Protein AF-A0A946J4N3-F1 (afdb_monomer)

Nearest PDB structures (foldseek):
  6waa-assembly1_B  TM=9.769E-01  e=1.536E-03  Klebsiella pneumoniae 342
  6waa-assembly2_H  TM=9.829E-01  e=2.172E-03  Klebsiella pneumoniae 342

pLDDT: mean 88.43, std 3.83, range [70.5, 92.69]

Structure (mmCIF, N/CA/C/O backbone):
data_AF-A0A946J4N3-F1
#
_entry.id   AF-A0A946J4N3-F1
#
loop_
_atom_site.group_PDB
_atom_site.id
_atom_site.type_symbol
_atom_site.label_atom_id
_atom_site.label_alt_id
_atom_site.label_comp_id
_atom_site.label_asym_id
_atom_site.label_entity_id
_atom_site.label_seq_id
_atom_site.pdbx_PDB_ins_code
_atom_site.Cartn_x
_atom_site.Cartn_y
_atom_site.Cartn_z
_atom_site.occupancy
_atom_site.B_iso_or_equiv
_atom_site.auth_seq_id
_atom_site.auth_comp_id
_atom_site.auth_asym_id
_atom_site.auth_atom_id
_atom_site.pdbx_PDB_model_num
ATOM 1 N N . MET A 1 1 ? 20.262 -10.336 -21.419 1.00 70.50 1 MET A N 1
ATOM 2 C CA . MET A 1 1 ? 20.229 -9.196 -20.471 1.00 70.50 1 MET A CA 1
ATOM 3 C C . MET A 1 1 ? 19.048 -8.280 -20.757 1.00 70.50 1 MET A C 1
ATOM 5 O O . MET A 1 1 ? 18.319 -7.962 -19.830 1.00 70.50 1 MET A O 1
ATOM 9 N N . GLU A 1 2 ? 18.828 -7.905 -22.019 1.00 79.56 2 GLU A N 1
ATOM 10 C CA . GLU A 1 2 ? 17.738 -7.003 -22.428 1.00 79.56 2 GLU A CA 1
ATOM 11 C C . GLU A 1 2 ? 16.337 -7.507 -22.054 1.00 79.56 2 GLU A C 1
ATOM 13 O O . GLU A 1 2 ? 15.531 -6.733 -21.552 1.00 79.56 2 GLU A O 1
ATOM 18 N N . THR A 1 3 ? 16.070 -8.807 -22.202 1.00 85.25 3 THR A N 1
ATOM 19 C CA . THR A 1 3 ? 14.793 -9.430 -21.810 1.00 85.25 3 THR A CA 1
ATOM 20 C C . THR A 1 3 ? 14.508 -9.281 -20.317 1.00 85.25 3 THR A C 1
ATOM 22 O O . THR A 1 3 ? 13.455 -8.786 -19.941 1.00 85.25 3 THR A O 1
ATOM 25 N N . CYS A 1 4 ? 15.481 -9.595 -19.457 1.00 87.25 4 CYS A N 1
ATOM 26 C CA . CYS A 1 4 ? 15.339 -9.433 -18.007 1.00 87.25 4 CYS A CA 1
ATOM 27 C C . CYS A 1 4 ? 15.115 -7.968 -17.599 1.00 87.25 4 CYS A C 1
ATOM 29 O O . CYS A 1 4 ? 14.395 -7.696 -16.638 1.00 87.25 4 CYS A O 1
ATOM 31 N N . TYR A 1 5 ? 15.727 -7.023 -18.320 1.00 91.00 5 TYR A N 1
ATOM 32 C CA . TYR A 1 5 ? 15.521 -5.596 -18.088 1.00 91.00 5 TYR A CA 1
ATOM 33 C C . TYR A 1 5 ? 14.109 -5.156 -18.497 1.00 91.00 5 TYR A C 1
ATOM 35 O O . TYR A 1 5 ? 13.440 -4.471 -17.724 1.00 91.00 5 TYR A O 1
ATOM 43 N N . LEU A 1 6 ? 13.636 -5.591 -19.669 1.00 90.62 6 LEU 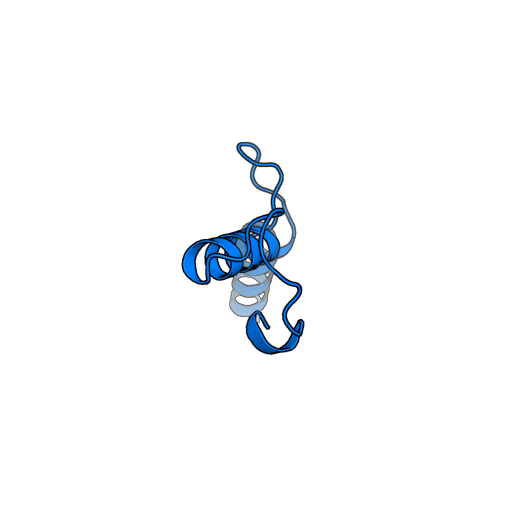A N 1
ATOM 44 C CA . LEU A 1 6 ? 12.285 -5.318 -20.166 1.00 90.62 6 LEU A CA 1
ATOM 45 C C . LEU A 1 6 ? 11.203 -5.918 -19.260 1.00 90.62 6 LEU A C 1
ATOM 47 O O . LEU A 1 6 ? 10.269 -5.208 -18.891 1.00 90.62 6 LEU A O 1
ATOM 51 N N . ASP A 1 7 ? 11.360 -7.169 -18.829 1.00 90.50 7 ASP A N 1
ATOM 52 C CA . ASP A 1 7 ? 10.408 -7.838 -17.934 1.00 90.50 7 ASP A CA 1
ATOM 53 C C . ASP A 1 7 ? 10.331 -7.137 -16.574 1.00 90.50 7 ASP A C 1
ATOM 55 O O . ASP A 1 7 ? 9.245 -6.887 -16.037 1.00 90.50 7 ASP A O 1
ATOM 59 N N . TYR A 1 8 ? 11.486 -6.747 -16.024 1.00 91.25 8 TYR A N 1
ATOM 60 C CA . TYR A 1 8 ? 11.530 -5.999 -14.775 1.00 91.25 8 TYR A CA 1
ATOM 61 C C . TYR A 1 8 ? 10.892 -4.616 -14.926 1.00 91.25 8 TYR A C 1
ATOM 6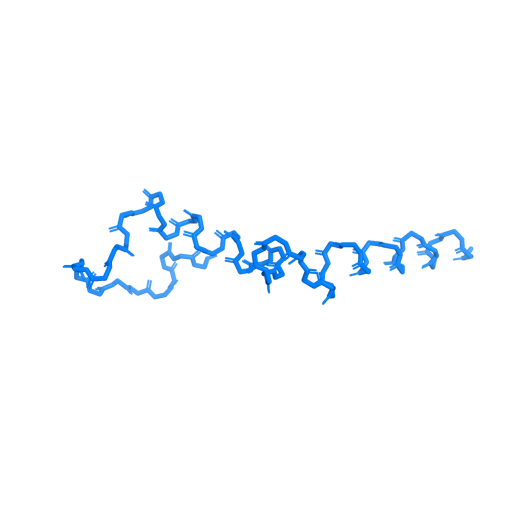3 O O . TYR A 1 8 ? 10.011 -4.264 -14.135 1.00 91.25 8 TYR A O 1
ATOM 71 N N . ALA A 1 9 ? 11.281 -3.854 -15.952 1.00 91.00 9 ALA A N 1
ATOM 72 C CA . ALA A 1 9 ? 10.728 -2.532 -16.227 1.00 91.00 9 ALA A CA 1
ATOM 73 C C . ALA A 1 9 ? 9.205 -2.600 -16.389 1.00 91.00 9 ALA A C 1
ATOM 75 O O . ALA A 1 9 ? 8.478 -1.813 -15.772 1.00 91.00 9 ALA A O 1
ATOM 76 N N . MET A 1 10 ? 8.709 -3.596 -17.127 1.00 91.81 10 MET A N 1
ATOM 77 C CA . MET A 1 10 ? 7.279 -3.754 -17.338 1.00 91.81 10 MET A CA 1
ATOM 78 C C . MET A 1 10 ? 6.533 -4.130 -16.053 1.00 91.81 10 MET A C 1
ATOM 80 O O . MET A 1 10 ? 5.488 -3.544 -15.750 1.00 91.81 10 MET A O 1
ATOM 84 N N . SER A 1 11 ? 7.101 -5.026 -15.237 1.00 89.06 11 SER A N 1
ATOM 85 C CA . SER A 1 11 ? 6.522 -5.390 -13.937 1.00 89.06 11 SER A CA 1
ATOM 86 C C . SER A 1 11 ? 6.402 -4.187 -12.989 1.00 89.06 11 SER A C 1
ATOM 88 O O . SER A 1 11 ? 5.400 -4.042 -12.281 1.00 89.06 11 SER A O 1
ATOM 90 N N . VAL A 1 12 ? 7.389 -3.285 -12.999 1.00 89.69 12 VAL A N 1
ATOM 91 C CA . VAL A 1 12 ? 7.403 -2.094 -12.142 1.00 89.69 12 VAL A CA 1
ATOM 92 C C . VAL A 1 12 ? 6.347 -1.090 -12.589 1.00 89.69 12 VAL A C 1
ATOM 94 O O . VAL A 1 12 ? 5.609 -0.582 -11.742 1.00 89.69 12 VAL A O 1
ATOM 97 N N . ILE A 1 13 ? 6.250 -0.827 -13.894 1.00 89.88 13 ILE A N 1
ATOM 98 C CA . ILE A 1 13 ? 5.306 0.152 -14.448 1.00 89.88 13 ILE A CA 1
ATOM 99 C C . ILE A 1 13 ? 3.864 -0.270 -14.153 1.00 89.88 13 ILE A C 1
ATOM 101 O O . ILE A 1 13 ? 3.106 0.519 -13.590 1.00 89.88 13 ILE A O 1
ATOM 105 N N . VAL A 1 14 ? 3.505 -1.519 -14.465 1.00 85.94 14 VAL A N 1
ATOM 106 C CA . VAL A 1 14 ? 2.113 -1.993 -14.374 1.00 85.94 14 VAL A CA 1
ATOM 107 C C . VAL A 1 14 ? 1.707 -2.322 -12.939 1.00 85.94 14 VAL A C 1
ATOM 109 O O . VAL A 1 14 ? 0.597 -2.011 -12.519 1.00 85.94 14 VAL A O 1
ATOM 112 N N . SER A 1 15 ? 2.586 -2.975 -12.173 1.00 82.44 15 SER A N 1
ATOM 113 C CA . SER A 1 15 ? 2.181 -3.643 -10.925 1.00 82.44 15 SER A CA 1
ATOM 114 C C . SER A 1 15 ? 2.731 -3.002 -9.653 1.00 82.44 15 SER A C 1
ATOM 116 O O . SER A 1 15 ? 2.514 -3.531 -8.560 1.00 82.44 15 SER A O 1
ATOM 118 N N . ARG A 1 16 ? 3.454 -1.879 -9.746 1.00 86.00 16 ARG A N 1
ATOM 119 C CA . ARG A 1 16 ? 4.077 -1.261 -8.563 1.00 86.00 16 ARG A CA 1
ATOM 120 C C . ARG A 1 16 ? 4.001 0.258 -8.549 1.00 86.00 16 ARG A C 1
ATOM 122 O O . ARG A 1 16 ? 3.613 0.832 -7.532 1.00 86.00 16 ARG A O 1
ATOM 129 N N . ALA A 1 17 ? 4.425 0.905 -9.629 1.00 83.94 17 ALA A N 1
ATOM 130 C CA . ALA A 1 17 ? 4.720 2.331 -9.623 1.00 83.94 17 ALA A CA 1
ATOM 131 C C . ALA A 1 17 ? 3.491 3.201 -9.904 1.00 83.94 17 ALA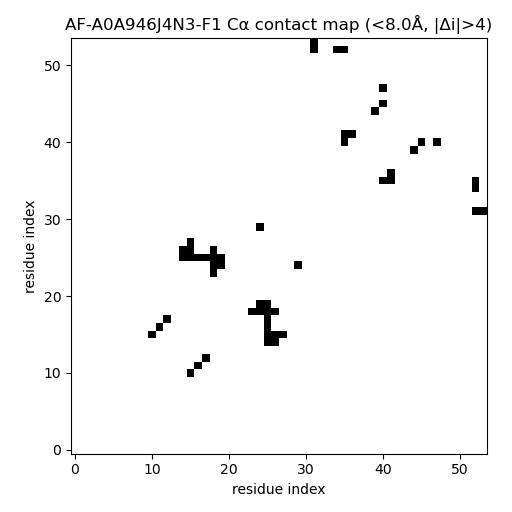 A C 1
ATOM 133 O O . ALA A 1 17 ? 3.262 4.156 -9.156 1.00 83.94 17 ALA A O 1
ATOM 134 N N . LEU A 1 18 ? 2.715 2.871 -10.942 1.00 85.50 18 LEU A N 1
ATOM 135 C CA . LEU A 1 18 ? 1.587 3.688 -11.385 1.00 85.50 18 LEU A CA 1
ATOM 136 C C . LEU A 1 18 ? 0.284 3.295 -10.665 1.00 85.50 18 LEU A C 1
ATOM 138 O O . LEU A 1 18 ? 0.009 2.103 -10.505 1.00 85.50 18 LEU A O 1
ATOM 142 N N . PRO A 1 19 ? -0.506 4.275 -10.189 1.00 87.19 19 PRO A N 1
ATOM 143 C CA . PRO A 1 19 ? -1.840 4.018 -9.659 1.00 87.19 19 PRO A CA 1
ATOM 144 C C . PRO A 1 19 ? -2.832 3.707 -10.787 1.00 87.19 19 PRO A C 1
ATOM 146 O O . PRO A 1 19 ? -2.684 4.189 -11.910 1.00 87.19 19 PRO A O 1
ATOM 149 N N . ASP A 1 20 ? -3.861 2.921 -10.475 1.00 87.38 20 ASP A N 1
ATOM 150 C CA . ASP A 1 20 ? -4.981 2.690 -11.393 1.00 87.38 20 ASP A CA 1
ATOM 151 C C . ASP A 1 20 ? -5.891 3.930 -11.421 1.00 87.38 20 ASP A C 1
ATOM 153 O O . ASP A 1 20 ? -6.116 4.566 -10.393 1.00 87.38 20 ASP A O 1
ATOM 157 N N . ILE A 1 21 ? -6.418 4.293 -12.591 1.00 89.12 21 ILE A N 1
ATOM 158 C CA . ILE A 1 21 ? -7.248 5.495 -12.763 1.00 89.12 21 ILE A CA 1
ATOM 159 C C . ILE A 1 21 ? -8.613 5.383 -12.071 1.00 89.12 21 ILE A C 1
ATOM 161 O O . ILE A 1 21 ? -9.228 6.398 -11.753 1.00 89.12 21 ILE A O 1
ATOM 165 N N . ARG A 1 22 ? -9.099 4.157 -11.844 1.00 90.12 22 ARG A N 1
ATOM 166 C CA . ARG A 1 22 ? -10.440 3.907 -11.296 1.00 90.12 22 ARG A CA 1
ATOM 167 C C . ARG A 1 22 ? -10.530 4.224 -9.810 1.00 90.12 22 ARG A C 1
ATOM 16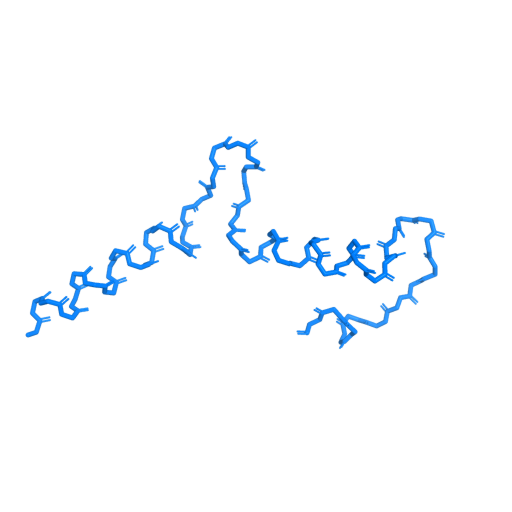9 O O . ARG A 1 22 ? -11.567 4.685 -9.350 1.00 90.12 22 ARG A O 1
ATOM 176 N N . ASP A 1 23 ? -9.464 3.939 -9.070 1.00 87.38 23 ASP A N 1
ATOM 177 C CA . ASP A 1 23 ? -9.424 4.069 -7.612 1.00 87.38 23 ASP A CA 1
ATOM 178 C C . ASP A 1 23 ? -8.262 4.935 -7.104 1.00 87.38 23 ASP A C 1
ATOM 180 O O . ASP A 1 23 ? -8.217 5.265 -5.921 1.00 87.38 23 ASP A O 1
ATOM 184 N N . GLY A 1 24 ? -7.320 5.319 -7.969 1.00 88.81 24 GLY A N 1
ATOM 185 C CA . GLY A 1 24 ? -6.131 6.080 -7.591 1.00 88.81 24 GLY A CA 1
ATOM 186 C C . GLY A 1 24 ? -5.143 5.287 -6.728 1.00 88.81 24 GLY A C 1
ATOM 187 O O . GLY A 1 24 ? -4.179 5.862 -6.212 1.00 88.81 24 GLY A O 1
ATOM 188 N N . PHE A 1 25 ? -5.339 3.975 -6.551 1.00 88.56 25 PHE A N 1
ATOM 189 C CA . PHE A 1 25 ? -4.531 3.168 -5.646 1.00 88.56 25 PHE A CA 1
ATOM 190 C C . PHE A 1 25 ? -3.465 2.355 -6.372 1.00 88.56 25 PHE A C 1
ATOM 192 O O . PHE A 1 25 ? -3.695 1.686 -7.383 1.00 88.56 25 PHE A O 1
ATOM 199 N N . LYS A 1 26 ? -2.269 2.349 -5.772 1.00 90.44 26 LYS A N 1
ATOM 200 C CA . LYS A 1 26 ? -1.234 1.367 -6.092 1.00 90.44 26 LYS A CA 1
ATOM 201 C C . LYS A 1 26 ? -1.678 -0.022 -5.612 1.00 90.44 26 LYS A C 1
ATOM 203 O O . LYS A 1 26 ? -2.382 -0.114 -4.600 1.00 90.44 26 LYS A O 1
ATOM 208 N N . PRO A 1 27 ? -1.209 -1.113 -6.244 1.00 90.12 27 PRO A N 1
ATOM 209 C CA . PRO A 1 27 ? -1.615 -2.474 -5.878 1.00 90.12 27 PRO A CA 1
ATOM 210 C C . PRO A 1 27 ? -1.419 -2.835 -4.396 1.00 90.12 27 PRO A C 1
ATOM 212 O O . PRO A 1 27 ? -2.209 -3.598 -3.845 1.00 90.12 27 PRO A O 1
ATOM 215 N N . VAL A 1 28 ? -0.416 -2.254 -3.725 1.00 92.50 28 VAL A N 1
ATOM 216 C CA . VAL A 1 28 ? -0.162 -2.457 -2.286 1.00 92.50 28 VAL A CA 1
ATOM 217 C C . VAL A 1 28 ? -1.300 -1.913 -1.420 1.00 92.50 28 VAL A C 1
ATOM 219 O O . VAL A 1 28 ? -1.787 -2.618 -0.541 1.00 92.50 28 VAL A O 1
ATOM 222 N N . HIS A 1 29 ? -1.772 -0.692 -1.686 1.00 91.94 29 HIS A N 1
ATOM 223 C CA . HIS A 1 29 ? -2.839 -0.076 -0.890 1.00 91.94 29 HIS A CA 1
ATOM 224 C C . HIS A 1 29 ? -4.140 -0.872 -1.005 1.00 91.94 29 HIS A C 1
ATOM 226 O O . HIS A 1 29 ? -4.807 -1.115 -0.004 1.00 91.94 29 HIS A O 1
ATOM 232 N N . ARG A 1 30 ? -4.455 -1.357 -2.214 1.00 92.69 30 ARG A N 1
ATOM 233 C CA . ARG A 1 30 ? -5.643 -2.182 -2.463 1.00 92.69 30 ARG A CA 1
ATOM 234 C C . ARG A 1 30 ? -5.637 -3.461 -1.623 1.00 92.69 30 ARG A C 1
ATOM 236 O O . ARG A 1 30 ? -6.657 -3.803 -1.037 1.00 92.69 30 ARG A O 1
ATOM 243 N N . ARG A 1 31 ? -4.485 -4.133 -1.512 1.00 91.44 31 ARG A N 1
ATOM 244 C CA . ARG A 1 31 ? -4.331 -5.349 -0.691 1.00 91.44 31 ARG A CA 1
ATOM 245 C C . ARG A 1 31 ? -4.491 -5.068 0.802 1.00 91.44 31 ARG A C 1
ATOM 247 O O . ARG A 1 31 ? -5.175 -5.828 1.476 1.00 91.44 31 ARG A O 1
ATOM 254 N N . ILE A 1 32 ? -3.916 -3.972 1.300 1.00 92.25 32 ILE A N 1
ATOM 255 C CA . ILE A 1 32 ? -4.057 -3.572 2.709 1.00 92.25 32 ILE A CA 1
ATOM 256 C C . ILE A 1 32 ? -5.526 -3.289 3.029 1.00 92.25 32 ILE A C 1
ATOM 258 O O . ILE A 1 32 ? -6.068 -3.859 3.971 1.00 92.25 32 ILE A O 1
ATOM 262 N N . MET A 1 33 ? -6.193 -2.471 2.212 1.00 91.56 33 MET A N 1
ATOM 263 C CA . MET A 1 33 ? -7.603 -2.133 2.423 1.00 91.56 33 MET A CA 1
ATOM 264 C C . MET A 1 33 ? -8.511 -3.363 2.330 1.00 91.56 33 MET A C 1
ATOM 266 O O . MET A 1 33 ? -9.446 -3.492 3.117 1.00 91.56 33 MET A O 1
ATOM 270 N N . TYR A 1 34 ? -8.212 -4.289 1.416 1.00 92.00 34 TYR A N 1
ATOM 271 C CA . TYR A 1 34 ? -8.938 -5.550 1.298 1.00 92.00 34 TYR A CA 1
ATOM 272 C C . TYR A 1 34 ? -8.750 -6.445 2.535 1.00 92.00 34 TYR A C 1
ATOM 274 O O . TYR A 1 34 ? -9.738 -6.883 3.119 1.00 92.00 34 TYR A O 1
ATOM 282 N N . SER A 1 35 ? -7.512 -6.631 3.006 1.00 91.56 35 SER A N 1
ATOM 283 C CA . SER A 1 35 ? -7.211 -7.386 4.235 1.00 91.56 35 SER A CA 1
ATOM 284 C C . SER A 1 35 ? -7.901 -6.778 5.462 1.00 91.56 35 SER A C 1
ATOM 286 O O . SER A 1 35 ? -8.546 -7.479 6.242 1.00 91.56 35 SER A O 1
ATOM 288 N N . MET A 1 36 ? -7.861 -5.448 5.604 1.00 91.31 36 MET A N 1
ATOM 289 C CA . MET A 1 36 ? -8.576 -4.745 6.676 1.00 91.31 36 MET A CA 1
ATOM 290 C C . MET A 1 36 ? -10.091 -4.957 6.600 1.00 91.31 36 MET A C 1
ATOM 292 O O . MET A 1 36 ? -10.743 -5.102 7.637 1.00 91.31 36 MET A O 1
ATOM 296 N N . HIS A 1 37 ? -10.652 -4.992 5.390 1.00 90.75 37 HIS A N 1
ATOM 297 C CA . HIS A 1 37 ? -12.071 -5.248 5.178 1.00 90.75 37 HIS A CA 1
ATOM 298 C C . HIS A 1 37 ? -12.462 -6.687 5.558 1.00 90.75 37 HIS A C 1
ATOM 300 O O . HIS A 1 37 ? -13.435 -6.861 6.293 1.00 90.75 37 HIS A O 1
ATOM 306 N N . GLU A 1 38 ? -11.693 -7.700 5.140 1.00 91.19 38 GLU A N 1
ATOM 307 C CA . GLU A 1 38 ? -11.931 -9.109 5.510 1.00 91.19 38 GLU A CA 1
ATOM 308 C C . GLU A 1 38 ? -11.816 -9.349 7.021 1.00 91.19 38 GLU A C 1
ATOM 310 O O . GLU A 1 38 ? -12.609 -10.091 7.598 1.00 91.19 38 GLU A O 1
ATOM 315 N N . GLN A 1 39 ? -10.889 -8.662 7.694 1.00 88.50 3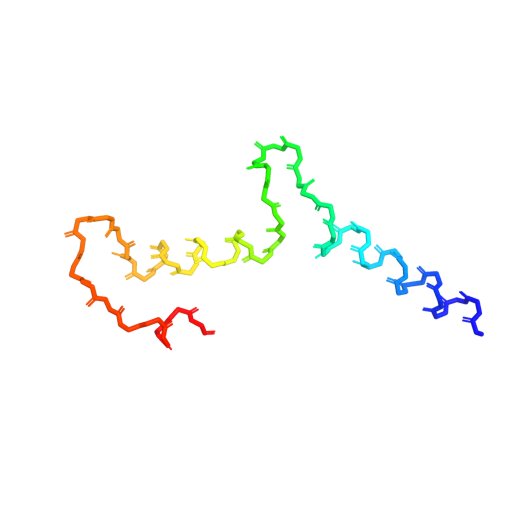9 GLN A N 1
ATOM 316 C CA . GLN A 1 39 ? -10.728 -8.736 9.150 1.00 88.50 39 GLN A CA 1
ATOM 317 C C . GLN A 1 39 ? -11.768 -7.915 9.937 1.00 88.50 39 GLN A C 1
ATOM 319 O O . GLN A 1 39 ? -11.755 -7.915 11.172 1.00 88.50 39 GLN A O 1
ATOM 324 N N . GLY A 1 40 ? -12.659 -7.187 9.255 1.00 89.38 40 GLY A N 1
ATOM 325 C CA . GLY A 1 40 ? -13.686 -6.363 9.893 1.00 89.38 40 GLY A CA 1
ATOM 326 C C . GLY A 1 40 ? -13.138 -5.130 10.622 1.00 89.38 40 GLY A C 1
ATOM 327 O O . GLY A 1 40 ? -13.802 -4.609 11.522 1.00 89.38 40 GLY A O 1
ATOM 328 N N . LEU A 1 41 ? -11.952 -4.641 10.244 1.00 88.31 41 LEU A N 1
ATOM 329 C CA . LEU A 1 41 ? -11.312 -3.444 10.805 1.00 88.31 41 LEU A CA 1
ATOM 330 C C . LEU A 1 41 ? -11.949 -2.167 10.244 1.00 88.31 41 LEU A C 1
ATOM 332 O O . LEU A 1 41 ? -11.333 -1.385 9.521 1.00 88.31 41 LEU A O 1
ATOM 336 N N . LYS A 1 42 ? -13.227 -1.977 10.568 1.00 87.69 42 LYS A N 1
ATOM 337 C CA 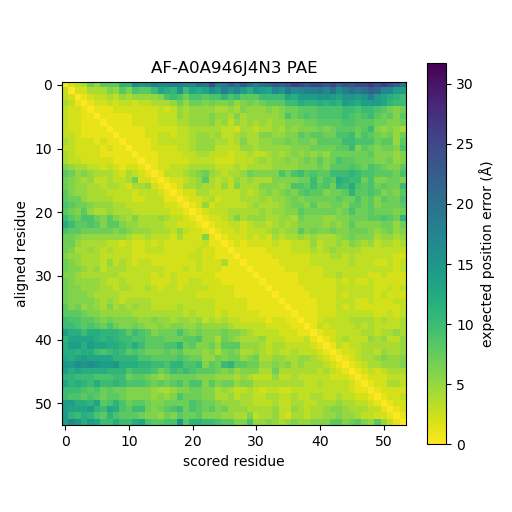. LYS A 1 42 ? -13.994 -0.777 10.225 1.00 87.69 42 LYS A CA 1
ATOM 338 C C . LYS A 1 42 ? -13.629 0.369 11.168 1.00 87.69 42 LYS A C 1
ATOM 340 O O . LYS A 1 42 ? -13.162 0.139 12.279 1.00 87.69 42 LYS A O 1
ATOM 345 N N . ALA A 1 43 ? -13.926 1.602 10.765 1.00 88.06 43 ALA A N 1
ATOM 346 C CA . ALA A 1 43 ? -13.668 2.794 11.580 1.00 88.06 43 ALA A CA 1
ATOM 347 C C . ALA A 1 43 ? -14.354 2.771 12.964 1.00 88.06 43 ALA A C 1
ATOM 349 O O . ALA A 1 43 ? -13.901 3.440 13.884 1.00 88.06 43 ALA A O 1
ATOM 350 N N . SER A 1 44 ? -15.429 1.991 13.123 1.00 90.81 44 SER A N 1
ATOM 351 C CA . SER A 1 44 ? -16.133 1.788 14.396 1.00 90.81 44 SER A CA 1
ATOM 352 C C . SER A 1 44 ? -15.549 0.673 15.276 1.00 90.81 44 SER A C 1
ATOM 354 O O . SER A 1 44 ? -15.983 0.506 16.415 1.00 90.81 44 SER A O 1
ATOM 356 N N . ALA A 1 45 ? -14.605 -0.125 14.768 1.00 87.38 45 ALA A N 1
ATOM 357 C CA . ALA A 1 45 ? -14.018 -1.243 15.499 1.00 87.38 45 ALA A CA 1
ATOM 358 C C . ALA A 1 45 ? -12.933 -0.775 16.485 1.00 87.38 45 ALA A C 1
ATOM 360 O O . ALA A 1 45 ? -12.310 0.272 16.321 1.00 87.38 45 ALA A O 1
ATOM 361 N N . LYS A 1 46 ? -12.665 -1.592 17.513 1.00 88.75 46 LYS A N 1
ATOM 362 C CA . LYS A 1 46 ? -11.544 -1.356 18.435 1.00 88.75 46 LYS A CA 1
ATOM 363 C C . LYS A 1 46 ? -10.212 -1.456 17.689 1.00 88.75 46 LYS A C 1
ATOM 365 O O . LYS A 1 46 ? -10.028 -2.353 16.865 1.00 88.75 46 LYS A O 1
ATOM 370 N N . PHE A 1 47 ? -9.265 -0.589 18.043 1.00 89.56 47 PHE A N 1
ATOM 371 C CA . PHE A 1 47 ? -7.921 -0.609 17.474 1.00 89.56 47 PHE A CA 1
ATOM 372 C C . PHE A 1 47 ? -7.242 -1.969 17.681 1.00 89.56 47 PHE A C 1
ATOM 374 O O . PHE A 1 47 ? -7.187 -2.492 18.796 1.00 89.56 47 PHE A O 1
ATOM 381 N N . ARG A 1 48 ? -6.697 -2.524 16.594 1.00 88.81 48 ARG A N 1
ATOM 382 C CA . ARG A 1 48 ? -5.834 -3.711 16.606 1.00 88.81 48 ARG A CA 1
ATOM 383 C C . ARG A 1 48 ? -4.420 -3.324 16.195 1.00 88.81 48 ARG A C 1
ATOM 385 O O . ARG A 1 48 ? -4.204 -2.297 15.556 1.00 88.81 48 ARG A O 1
ATOM 392 N N . LYS A 1 49 ? -3.441 -4.132 16.596 1.00 92.25 49 LYS A N 1
ATOM 393 C CA . LYS A 1 49 ? -2.034 -3.890 16.258 1.00 92.25 49 LYS A CA 1
ATOM 394 C C . LYS A 1 49 ? -1.832 -3.999 14.748 1.00 92.25 49 LYS A C 1
ATOM 396 O O . LYS A 1 49 ? -2.371 -4.916 14.134 1.00 92.25 49 LYS A O 1
ATOM 401 N N . SER A 1 50 ? -1.003 -3.126 14.177 1.00 87.75 50 SER A N 1
ATOM 402 C CA . SER A 1 50 ? -0.710 -3.109 12.736 1.00 87.75 50 SER A CA 1
ATOM 403 C C . SER A 1 50 ? -0.146 -4.437 12.229 1.00 87.75 50 SER A C 1
ATOM 405 O O . SER A 1 50 ? -0.466 -4.843 11.122 1.00 87.75 50 SER A O 1
ATOM 407 N N . ALA A 1 51 ? 0.587 -5.166 13.079 1.00 89.81 51 ALA A N 1
ATOM 408 C CA . ALA A 1 51 ? 1.082 -6.517 12.801 1.00 89.81 51 ALA A CA 1
ATOM 409 C C . ALA A 1 51 ? -0.021 -7.562 12.526 1.00 89.81 51 ALA A C 1
ATOM 411 O O . ALA A 1 51 ? 0.287 -8.679 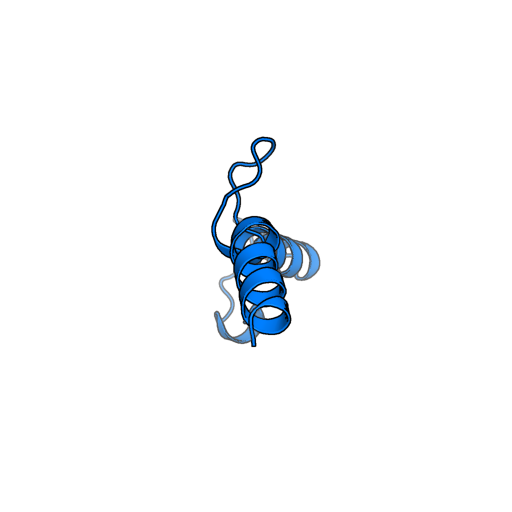12.150 1.00 89.81 51 ALA A O 1
ATOM 412 N N . THR A 1 52 ? -1.297 -7.227 12.739 1.00 83.31 52 THR A N 1
ATOM 413 C CA . THR A 1 52 ? -2.431 -8.098 12.377 1.00 83.31 52 THR A CA 1
ATOM 414 C C . THR A 1 52 ? -2.778 -7.992 10.884 1.00 83.31 52 THR A C 1
ATOM 416 O O . THR A 1 52 ? -3.382 -8.900 10.323 1.00 83.31 52 THR A O 1
ATOM 419 N N . VAL A 1 53 ? -2.449 -6.862 10.247 1.00 83.88 53 VAL A N 1
ATOM 420 C CA . VAL A 1 53 ? -2.798 -6.54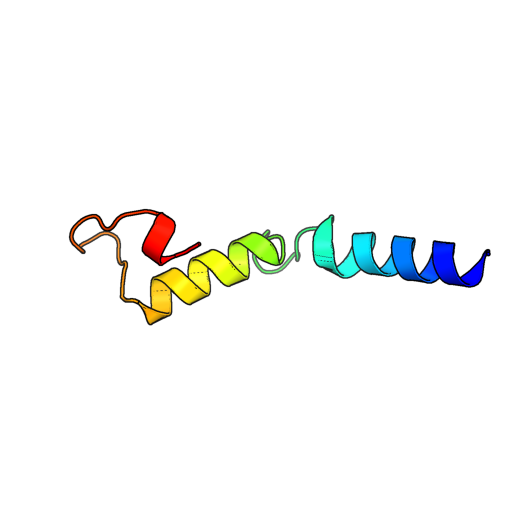6 8.847 1.00 83.88 53 VAL A CA 1
ATOM 421 C C . VAL A 1 53 ? -1.601 -6.714 7.908 1.00 83.88 53 VAL A C 1
ATOM 423 O O . VAL A 1 53 ? -1.805 -7.019 6.733 1.00 83.88 53 VAL A O 1
ATOM 426 N N . VAL A 1 54 ? -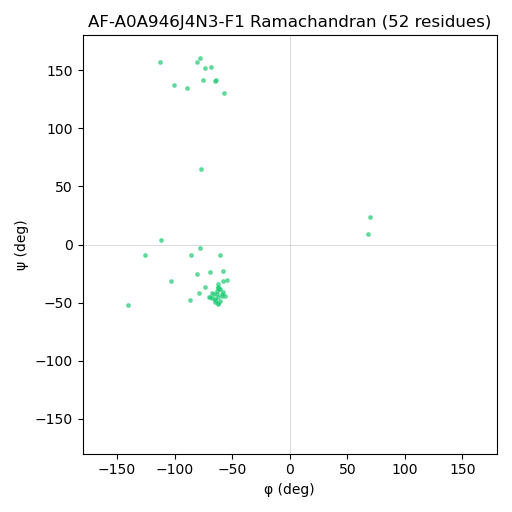0.390 -6.469 8.427 1.00 81.56 54 VAL A N 1
ATOM 427 C CA . VAL A 1 54 ? 0.905 -6.675 7.751 1.00 81.56 54 VAL A CA 1
ATOM 428 C C . VAL A 1 54 ? 1.165 -8.163 7.574 1.00 81.56 54 VAL A C 1
ATOM 430 O O . VAL A 1 54 ? 1.545 -8.538 6.444 1.00 81.56 54 VAL A O 1
#

Foldseek 3Di:
DVVVVVVVVVCCVPQNPAADPVPRDHNVVVQLVVLCVVVVVDPPDDDDDPVSSD

Sequence (54 aa):
METCYLDYAMSVIVSRALPDIRDGFKPVHRRIMYSMHEQGLKASAKFRKSATVV

Solvent-accessible surface area (backbone atoms only — not comparable to full-atom values): 3393 Å² total; per-residue (Å²): 112,67,63,64,50,51,55,50,53,51,48,40,52,69,65,53,71,48,52,43,88,90,77,65,44,31,61,67,58,53,51,49,54,48,49,33,56,78,72,58,66,46,96,89,46,82,90,71,64,67,82,79,69,108

Secondary structure (DSSP, 8-state):
-HHHHHHHHHHHIIIIISPPTTT---HHHHHHHHHHHHTT--TTSPP--GGGT-

Mean predicted aligned error: 5.23 Å

Radius of gyration: 15.83 Å; Cα contacts (8 Å, |Δi|>4): 27; chains: 1; bounding box: 36×16×41 Å